Protein AF-A0A8T6BXH7-F1 (afdb_monomer)

Structure (mmCIF, N/CA/C/O backbone):
data_AF-A0A8T6BXH7-F1
#
_entry.id   AF-A0A8T6BXH7-F1
#
loop_
_atom_site.group_PDB
_atom_site.id
_atom_site.type_symbol
_atom_site.label_atom_id
_atom_site.label_alt_id
_atom_site.label_comp_id
_atom_site.label_asym_id
_atom_site.label_entity_id
_atom_site.label_seq_id
_atom_site.pdbx_PDB_ins_code
_atom_site.Cartn_x
_atom_site.Cartn_y
_atom_site.Cartn_z
_atom_site.occupancy
_atom_site.B_iso_or_equiv
_atom_site.auth_seq_id
_atom_site.auth_comp_id
_atom_site.auth_asym_id
_atom_site.auth_atom_id
_atom_site.pdbx_PDB_model_num
ATOM 1 N N . ILE A 1 1 ? -3.154 12.847 -1.513 1.00 54.22 1 ILE A N 1
ATOM 2 C CA . ILE A 1 1 ? -3.412 11.473 -1.000 1.00 54.22 1 ILE A CA 1
ATOM 3 C C . ILE A 1 1 ? -4.365 11.534 0.191 1.00 54.22 1 ILE A C 1
ATOM 5 O O . ILE A 1 1 ? -5.447 10.976 0.082 1.00 54.22 1 ILE A O 1
ATOM 9 N N . ILE A 1 2 ? -4.049 12.313 1.232 1.00 50.19 2 ILE A N 1
ATOM 10 C CA . ILE A 1 2 ? -4.905 12.488 2.423 1.00 50.19 2 ILE A CA 1
ATOM 11 C C . ILE A 1 2 ? -6.318 13.019 2.098 1.00 50.19 2 ILE A C 1
ATOM 13 O O . ILE A 1 2 ? -7.298 12.475 2.590 1.00 50.19 2 ILE A O 1
ATOM 17 N N . GLU A 1 3 ? -6.473 13.981 1.179 1.00 49.84 3 GLU A N 1
ATOM 18 C CA . GLU A 1 3 ? -7.812 14.458 0.765 1.00 49.84 3 GLU A CA 1
ATOM 19 C C . GLU A 1 3 ? -8.704 13.387 0.109 1.00 49.84 3 GLU A C 1
ATOM 21 O O . GLU A 1 3 ? -9.928 13.494 0.165 1.00 49.84 3 GLU A O 1
ATOM 26 N N . LYS A 1 4 ? -8.122 12.347 -0.510 1.00 53.50 4 LYS A N 1
ATOM 27 C CA . LYS A 1 4 ? -8.894 11.224 -1.078 1.00 53.50 4 LYS A CA 1
ATOM 28 C C . LYS A 1 4 ? -9.323 10.213 -0.008 1.00 53.50 4 LYS A C 1
ATOM 30 O O . LYS A 1 4 ? -10.296 9.502 -0.235 1.00 53.50 4 LYS A O 1
ATOM 35 N N . ILE A 1 5 ? -8.608 10.168 1.118 1.00 52.88 5 ILE A N 1
ATOM 36 C CA . ILE A 1 5 ? -8.907 9.324 2.283 1.00 52.88 5 ILE A CA 1
ATOM 37 C C . ILE A 1 5 ? -10.027 9.968 3.110 1.00 52.88 5 ILE A C 1
ATOM 39 O O . ILE A 1 5 ? -11.033 9.327 3.389 1.00 52.88 5 ILE A O 1
ATOM 43 N N . ASN A 1 6 ? -9.940 11.275 3.374 1.00 44.00 6 ASN A N 1
ATOM 44 C CA . ASN A 1 6 ? -10.946 11.996 4.168 1.00 44.00 6 ASN A CA 1
ATOM 45 C C . ASN A 1 6 ? -12.319 12.144 3.480 1.00 44.00 6 ASN A C 1
ATOM 47 O O . ASN A 1 6 ? -13.310 12.397 4.157 1.00 44.00 6 ASN A O 1
ATOM 51 N N . ASN A 1 7 ? -12.402 11.984 2.154 1.00 42.56 7 ASN A N 1
ATOM 52 C CA . ASN A 1 7 ? -13.649 12.135 1.387 1.00 42.56 7 ASN A CA 1
ATOM 53 C C . ASN A 1 7 ? -14.402 10.817 1.113 1.00 42.56 7 ASN A C 1
ATOM 55 O O . ASN A 1 7 ? -15.352 10.808 0.327 1.00 42.56 7 AS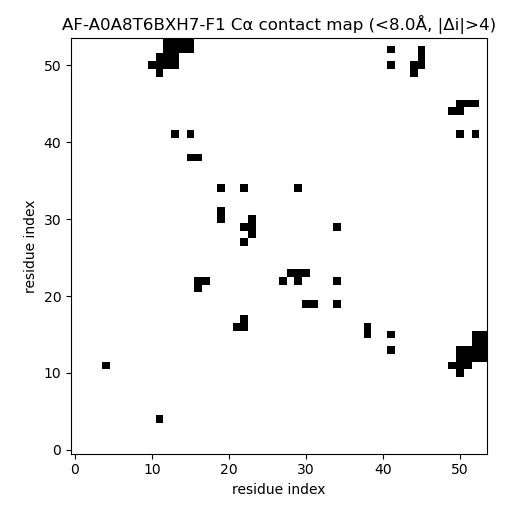N A O 1
ATOM 59 N N . ARG A 1 8 ? -14.008 9.689 1.720 1.00 49.12 8 ARG A N 1
ATOM 60 C CA . ARG A 1 8 ? -14.704 8.403 1.549 1.00 49.12 8 ARG A CA 1
ATOM 61 C C . ARG A 1 8 ? -15.480 8.023 2.812 1.00 49.12 8 ARG A C 1
ATOM 63 O O . ARG A 1 8 ? -14.906 7.652 3.824 1.00 49.12 8 ARG A O 1
ATOM 70 N N . ILE A 1 9 ? -16.811 8.073 2.729 1.00 41.44 9 ILE A N 1
ATOM 71 C CA . ILE A 1 9 ? -17.716 7.452 3.707 1.00 41.44 9 ILE A CA 1
ATOM 72 C C . ILE A 1 9 ? -17.853 5.967 3.324 1.00 41.44 9 ILE A C 1
ATOM 74 O O . ILE A 1 9 ? -18.689 5.612 2.496 1.00 41.44 9 ILE A O 1
ATOM 78 N N . GLY A 1 10 ? -16.994 5.099 3.865 1.00 49.47 10 GLY A N 1
ATOM 79 C CA . GLY A 1 10 ? -17.092 3.640 3.702 1.00 49.47 10 GLY A CA 1
ATOM 80 C C . GLY A 1 10 ? -15.778 2.912 4.000 1.00 49.47 10 GLY A C 1
ATOM 81 O O . GLY A 1 10 ? -14.735 3.410 3.602 1.00 49.47 10 GLY A O 1
ATOM 82 N N . ASN A 1 11 ? -15.856 1.756 4.690 1.00 50.00 11 ASN A N 1
ATOM 83 C CA . ASN A 1 11 ? -14.751 0.923 5.212 1.00 50.00 11 ASN A CA 1
ATOM 84 C C . ASN A 1 11 ? -13.364 1.254 4.634 1.00 50.00 11 ASN A C 1
ATOM 86 O O . ASN A 1 11 ? -12.960 0.711 3.604 1.00 50.00 11 ASN A O 1
ATOM 90 N N . ASN A 1 12 ? 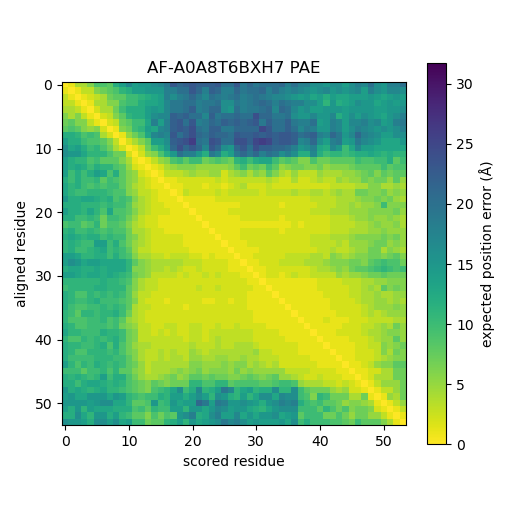-12.648 2.114 5.355 1.00 56.53 12 ASN A N 1
ATOM 91 C CA . ASN A 1 12 ? -11.272 2.521 5.103 1.00 56.53 12 ASN A CA 1
ATOM 92 C C . ASN A 1 12 ? -10.350 1.302 5.220 1.00 56.53 12 ASN A C 1
ATOM 94 O O . ASN A 1 12 ? -9.936 0.904 6.313 1.00 56.53 12 ASN A O 1
ATOM 98 N N . THR A 1 13 ? -10.145 0.631 4.088 1.00 61.84 13 THR A N 1
ATOM 99 C CA . THR A 1 13 ? -9.190 -0.464 3.970 1.00 61.84 13 THR A CA 1
ATOM 100 C C . THR A 1 13 ? -8.158 -0.080 2.924 1.00 61.84 13 THR A C 1
ATOM 102 O O . THR A 1 13 ? -8.461 -0.018 1.726 1.00 61.84 13 THR A O 1
ATOM 105 N N . MET A 1 14 ? -6.933 0.159 3.372 1.00 70.62 14 MET A N 1
ATOM 106 C CA . MET A 1 14 ? -5.798 0.408 2.500 1.00 70.62 14 MET A CA 1
ATOM 107 C C . MET 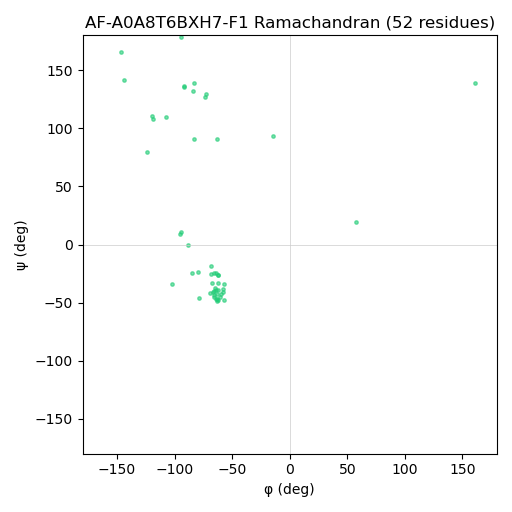A 1 14 ? -5.077 -0.892 2.198 1.00 70.62 14 MET A C 1
ATOM 109 O O . MET A 1 14 ? -4.784 -1.701 3.078 1.00 70.62 14 MET A O 1
ATOM 113 N N . ARG A 1 15 ? -4.732 -1.058 0.923 1.00 75.38 15 ARG A N 1
ATOM 114 C CA . ARG A 1 15 ? -3.967 -2.211 0.460 1.00 75.38 15 ARG A CA 1
ATOM 115 C C . ARG A 1 15 ? -2.514 -2.082 0.902 1.00 75.38 15 ARG A C 1
ATOM 117 O O . ARG A 1 15 ? -1.883 -1.067 0.603 1.00 75.38 15 ARG A O 1
ATOM 124 N N . PHE A 1 16 ? -1.977 -3.103 1.558 1.00 78.75 16 PHE A N 1
ATOM 125 C CA . PHE A 1 16 ? -0.548 -3.207 1.840 1.00 78.75 16 PHE A CA 1
ATOM 126 C C . PHE A 1 16 ? 0.193 -3.784 0.623 1.00 78.75 16 PHE A C 1
ATOM 128 O O . PHE A 1 16 ? -0.283 -4.711 -0.032 1.00 78.75 16 PHE A O 1
ATOM 135 N N . PHE A 1 17 ? 1.368 -3.235 0.302 1.00 85.69 17 PHE A N 1
ATOM 136 C CA . PHE A 1 17 ? 2.177 -3.673 -0.834 1.00 85.69 17 PHE A CA 1
ATOM 137 C C . PHE A 1 17 ? 3.535 -4.178 -0.337 1.00 85.69 17 PHE A C 1
ATOM 139 O O . PHE A 1 17 ? 4.363 -3.349 0.054 1.00 85.69 17 PHE A O 1
ATOM 146 N N . PRO A 1 18 ? 3.790 -5.501 -0.369 1.00 86.69 18 PRO A N 1
ATOM 147 C CA . PRO A 1 18 ? 5.028 -6.080 0.156 1.00 86.69 18 PRO A CA 1
ATOM 148 C C . PRO A 1 18 ? 6.265 -5.715 -0.677 1.00 86.69 18 PRO A C 1
ATOM 150 O O . PRO A 1 18 ? 7.372 -5.668 -0.146 1.00 86.69 18 PRO A O 1
ATOM 153 N N . ASP A 1 19 ? 6.086 -5.419 -1.966 1.00 92.56 19 ASP A N 1
ATOM 154 C CA . ASP A 1 19 ? 7.158 -5.057 -2.889 1.00 92.56 19 ASP A CA 1
ATOM 155 C C . ASP A 1 19 ? 6.692 -4.044 -3.955 1.00 92.56 19 ASP A C 1
ATOM 157 O O . ASP A 1 19 ? 5.493 -3.806 -4.146 1.00 92.56 19 ASP A O 1
ATOM 161 N N . LEU A 1 20 ? 7.660 -3.437 -4.655 1.00 90.25 20 LEU A N 1
ATOM 162 C CA . LEU A 1 20 ? 7.403 -2.442 -5.702 1.00 90.25 20 LEU A CA 1
ATOM 163 C C . LEU A 1 20 ? 6.610 -3.027 -6.881 1.00 90.25 20 LEU A C 1
ATOM 165 O O . LEU A 1 20 ? 5.784 -2.328 -7.459 1.00 90.25 20 LEU A O 1
ATOM 169 N N . THR A 1 21 ? 6.803 -4.304 -7.215 1.00 93.75 21 THR A N 1
ATOM 170 C CA . THR A 1 21 ? 6.078 -4.952 -8.322 1.00 93.75 21 THR A CA 1
ATOM 171 C C . THR A 1 21 ? 4.590 -5.049 -7.995 1.00 93.75 21 THR A C 1
ATOM 173 O O . THR A 1 21 ? 3.739 -4.758 -8.834 1.00 93.75 21 THR A O 1
ATOM 176 N N . ALA A 1 22 ? 4.255 -5.424 -6.759 1.00 89.00 22 ALA A N 1
ATOM 177 C CA . ALA A 1 22 ? 2.885 -5.468 -6.268 1.00 89.00 22 ALA A CA 1
ATOM 178 C C . ALA A 1 22 ? 2.236 -4.076 -6.268 1.00 89.00 22 ALA A C 1
ATOM 180 O O . ALA A 1 22 ? 1.067 -3.952 -6.636 1.00 89.00 22 ALA A O 1
ATOM 181 N N . PHE A 1 23 ? 2.995 -3.035 -5.912 1.00 89.12 23 PHE A N 1
ATOM 182 C CA . PHE A 1 23 ? 2.549 -1.644 -6.000 1.00 89.12 23 PHE A CA 1
ATOM 183 C C . PHE A 1 23 ? 2.278 -1.220 -7.449 1.00 89.12 23 PHE A C 1
ATOM 185 O O . PHE A 1 23 ? 1.205 -0.699 -7.748 1.00 89.12 23 PHE A O 1
ATOM 192 N N . GLN A 1 24 ? 3.195 -1.527 -8.369 1.00 92.75 24 GLN A N 1
ATOM 193 C CA . GLN A 1 24 ? 3.082 -1.164 -9.783 1.00 92.75 24 GLN A CA 1
ATOM 194 C C . GLN A 1 24 ? 1.928 -1.862 -10.509 1.00 92.75 24 GLN A C 1
ATOM 196 O O . GLN A 1 24 ? 1.374 -1.3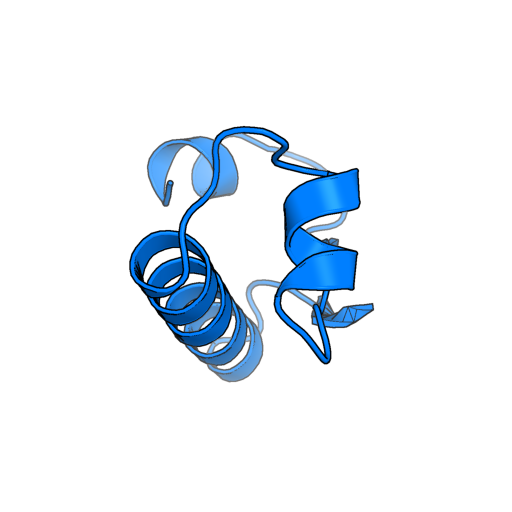18 -11.457 1.00 92.75 24 GLN A O 1
ATOM 201 N N . ARG A 1 25 ? 1.476 -3.030 -10.036 1.00 90.69 25 ARG A N 1
ATOM 202 C CA . ARG A 1 25 ? 0.250 -3.663 -10.561 1.00 90.69 25 ARG A CA 1
ATOM 203 C C . ARG A 1 25 ? -1.007 -2.815 -10.349 1.00 90.69 25 ARG A C 1
ATOM 205 O O . ARG A 1 25 ? -1.967 -2.977 -11.094 1.00 90.69 25 ARG A O 1
ATOM 212 N N . VAL A 1 26 ? -1.018 -1.954 -9.330 1.00 87.00 26 VAL A N 1
ATOM 213 C CA . VAL A 1 26 ? -2.138 -1.048 -9.017 1.00 87.00 26 VAL A CA 1
ATOM 214 C C . VAL A 1 26 ? -1.844 0.381 -9.477 1.00 87.00 26 VAL A C 1
ATOM 216 O O . VAL A 1 26 ? -2.755 1.077 -9.921 1.00 87.00 26 VAL A O 1
ATOM 219 N N . TYR A 1 27 ? -0.578 0.799 -9.413 1.00 86.94 27 TYR A N 1
ATOM 220 C CA . TYR A 1 27 ? -0.088 2.111 -9.832 1.00 86.94 27 TYR A CA 1
ATOM 221 C C . TYR A 1 27 ? 1.031 1.947 -10.879 1.00 86.94 27 TYR A C 1
ATOM 223 O O . TYR A 1 27 ? 2.204 2.037 -10.517 1.00 86.94 27 T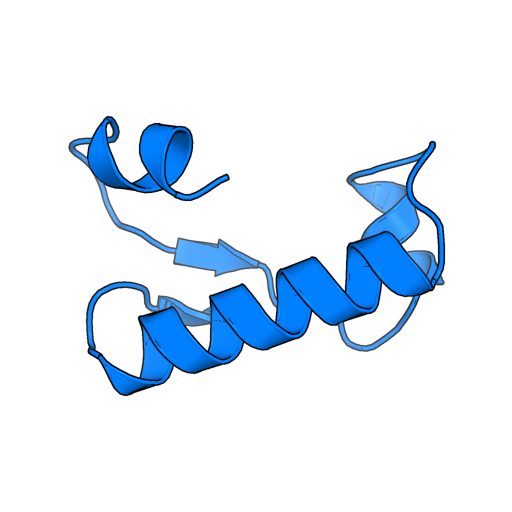YR A O 1
ATOM 231 N N . PRO A 1 28 ? 0.702 1.698 -12.164 1.00 89.25 28 PRO A N 1
ATOM 232 C CA . PRO A 1 28 ? 1.681 1.331 -13.198 1.00 89.25 28 PRO A CA 1
ATOM 233 C C . PRO A 1 28 ? 2.809 2.345 -13.399 1.00 89.25 28 PRO A C 1
ATOM 235 O O . PRO A 1 28 ? 3.948 1.953 -13.635 1.00 89.25 28 PRO A O 1
ATOM 238 N N . ASP A 1 29 ? 2.505 3.632 -13.236 1.00 93.62 29 ASP A N 1
ATOM 239 C CA . ASP A 1 29 ? 3.469 4.731 -13.380 1.00 93.62 29 ASP A CA 1
ATOM 240 C C . ASP A 1 29 ? 4.217 5.051 -12.073 1.00 93.62 29 ASP A C 1
ATOM 242 O O . ASP A 1 29 ? 5.041 5.964 -12.019 1.00 93.62 29 ASP A O 1
ATOM 246 N N . GLY A 1 30 ? 3.909 4.326 -10.996 1.00 89.56 30 GLY A N 1
ATOM 247 C CA . GLY A 1 30 ? 4.472 4.547 -9.676 1.00 89.56 30 GLY A CA 1
ATOM 248 C C . GLY A 1 30 ? 5.931 4.109 -9.592 1.00 89.56 30 GLY A C 1
ATOM 249 O O . GLY A 1 30 ? 6.292 2.979 -9.944 1.00 89.56 30 GLY A O 1
ATOM 250 N N . ASN A 1 31 ? 6.780 4.995 -9.079 1.00 91.50 31 ASN A N 1
ATOM 251 C CA . ASN A 1 31 ? 8.184 4.693 -8.837 1.00 91.50 31 ASN A CA 1
ATOM 252 C C . ASN A 1 31 ? 8.429 4.235 -7.385 1.00 91.50 31 ASN A C 1
ATOM 254 O O . ASN A 1 31 ? 7.526 4.154 -6.549 1.00 91.50 31 ASN A O 1
ATOM 258 N N . PHE A 1 32 ? 9.686 3.912 -7.077 1.00 89.94 32 PHE A N 1
ATOM 259 C CA . PHE A 1 32 ? 10.085 3.444 -5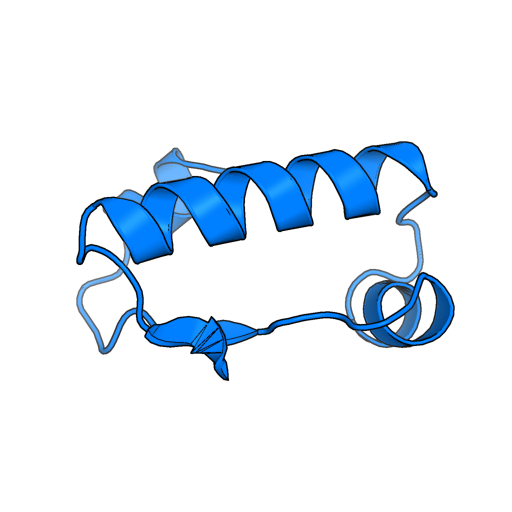.750 1.00 89.94 32 PHE A CA 1
ATOM 260 C C . PHE A 1 32 ? 9.759 4.443 -4.625 1.00 89.94 32 PHE A C 1
ATOM 262 O O . PHE A 1 32 ? 9.359 4.029 -3.537 1.00 89.94 32 PHE A O 1
ATOM 269 N N . ILE A 1 33 ? 9.918 5.747 -4.874 1.00 92.44 33 ILE A N 1
ATOM 270 C CA . ILE A 1 33 ? 9.632 6.795 -3.889 1.00 92.44 33 ILE A CA 1
ATOM 271 C C . ILE A 1 33 ? 8.127 6.888 -3.640 1.00 92.44 33 ILE A C 1
ATOM 273 O O . ILE A 1 33 ? 7.714 6.933 -2.483 1.00 92.44 33 ILE A O 1
ATOM 277 N N . ASP A 1 34 ? 7.309 6.811 -4.691 1.00 88.50 34 ASP A N 1
ATOM 278 C CA . ASP A 1 34 ? 5.847 6.811 -4.563 1.00 88.50 34 ASP A CA 1
ATOM 279 C C . ASP A 1 34 ? 5.359 5.636 -3.707 1.00 88.50 34 ASP A C 1
ATOM 281 O O . ASP A 1 34 ? 4.520 5.813 -2.821 1.00 88.50 34 ASP A O 1
ATOM 285 N N . TRP A 1 35 ? 5.936 4.446 -3.910 1.00 89.06 35 TRP A N 1
ATOM 286 C CA . TRP A 1 35 ? 5.645 3.273 -3.085 1.00 89.06 35 TRP A CA 1
ATOM 287 C C . TRP A 1 35 ? 6.009 3.498 -1.614 1.00 89.06 35 TRP A C 1
ATOM 289 O O . TRP A 1 35 ? 5.215 3.180 -0.726 1.00 89.06 35 TRP A O 1
ATOM 299 N N . LYS A 1 36 ? 7.189 4.065 -1.329 1.00 90.44 36 LYS A N 1
ATOM 300 C CA . LYS A 1 36 ? 7.621 4.335 0.051 1.00 90.44 36 LYS A CA 1
ATOM 301 C C . LYS A 1 36 ? 6.762 5.388 0.738 1.00 90.44 36 LYS A C 1
ATOM 303 O O . LYS A 1 36 ? 6.410 5.194 1.900 1.00 90.44 36 LYS A O 1
ATOM 308 N N . ILE A 1 37 ? 6.371 6.443 0.027 1.00 88.00 37 ILE A N 1
ATOM 309 C CA . ILE A 1 37 ? 5.438 7.451 0.541 1.00 88.00 37 ILE A CA 1
ATOM 310 C C . ILE A 1 37 ? 4.088 6.800 0.841 1.00 88.00 37 ILE A C 1
ATOM 312 O O . ILE A 1 37 ? 3.562 6.973 1.938 1.00 88.00 37 ILE A O 1
ATOM 316 N N . TYR A 1 38 ? 3.557 6.000 -0.088 1.00 87.44 38 TYR A N 1
ATOM 317 C CA . TYR A 1 38 ? 2.304 5.279 0.123 1.00 87.44 38 TYR A CA 1
ATOM 318 C C . TYR A 1 38 ? 2.373 4.380 1.365 1.00 87.44 38 TYR A C 1
ATOM 320 O O . TYR A 1 38 ? 1.480 4.430 2.202 1.00 87.44 38 TYR A O 1
ATOM 328 N N . GLN A 1 39 ? 3.435 3.583 1.517 1.00 82.62 39 GLN A N 1
ATOM 329 C CA . GLN A 1 39 ? 3.611 2.686 2.665 1.00 82.62 39 GLN A CA 1
ATOM 330 C C . GLN A 1 39 ? 3.760 3.442 3.992 1.00 82.62 39 GLN A C 1
ATOM 332 O O . GLN A 1 39 ? 3.205 3.006 4.997 1.00 82.62 39 GLN A O 1
ATOM 337 N N . SER A 1 40 ? 4.454 4.584 3.994 1.00 85.00 40 SER A N 1
ATOM 338 C CA . SER A 1 40 ? 4.573 5.445 5.178 1.00 85.00 40 SER A CA 1
ATOM 339 C C . SER A 1 40 ? 3.215 5.999 5.608 1.00 85.00 40 SER A C 1
ATOM 341 O O . SER A 1 40 ? 2.858 5.907 6.777 1.00 85.00 40 SER A O 1
ATOM 343 N N . VAL A 1 41 ? 2.436 6.517 4.653 1.00 83.00 41 VAL A N 1
ATOM 344 C CA . VAL A 1 41 ? 1.075 7.013 4.902 1.00 83.00 41 VAL A CA 1
ATOM 345 C C . VAL A 1 41 ? 0.165 5.870 5.354 1.00 83.00 41 VAL A C 1
ATOM 347 O O . VAL A 1 41 ? -0.635 6.041 6.269 1.00 83.00 41 VAL A O 1
ATOM 350 N N . ALA A 1 42 ? 0.318 4.682 4.764 1.00 79.31 42 ALA A N 1
ATOM 351 C CA . ALA A 1 42 ? -0.462 3.514 5.140 1.00 79.31 42 ALA A CA 1
ATOM 352 C C . ALA A 1 42 ? -0.200 3.068 6.586 1.00 79.31 42 ALA A C 1
ATOM 354 O O . ALA A 1 42 ? -1.143 2.770 7.318 1.00 79.31 42 ALA A O 1
ATOM 355 N N . ALA A 1 43 ? 1.067 3.065 7.005 1.00 78.19 43 ALA A N 1
ATOM 356 C CA . ALA A 1 43 ? 1.463 2.745 8.371 1.00 78.19 43 ALA A CA 1
ATOM 357 C C . ALA A 1 43 ? 0.972 3.793 9.382 1.00 78.19 43 ALA A C 1
ATOM 359 O O . ALA A 1 43 ? 0.496 3.421 10.451 1.00 78.19 43 ALA A O 1
ATOM 360 N N . GLU A 1 44 ? 1.050 5.081 9.041 1.00 80.62 44 GLU A N 1
ATOM 361 C CA . GLU A 1 44 ? 0.563 6.171 9.893 1.00 80.62 44 GLU A CA 1
ATOM 362 C C . GLU A 1 44 ? -0.952 6.076 10.105 1.00 80.62 44 GLU A C 1
ATOM 364 O O . GLU A 1 44 ? -1.432 6.067 11.232 1.00 80.62 44 GLU A O 1
ATOM 369 N N . LEU A 1 45 ? -1.726 5.896 9.038 1.00 75.06 45 LEU A N 1
ATOM 370 C CA . LEU A 1 45 ? -3.183 5.788 9.145 1.00 75.06 45 LEU A CA 1
ATOM 371 C C . LEU A 1 45 ? -3.634 4.514 9.873 1.00 75.06 45 LEU A C 1
ATOM 373 O O . LEU A 1 45 ? -4.634 4.555 10.588 1.00 75.06 45 LEU A O 1
ATOM 377 N N . TYR A 1 46 ? -2.892 3.410 9.736 1.00 74.31 46 TYR A N 1
ATOM 378 C CA . TYR A 1 46 ? -3.115 2.208 10.541 1.00 74.31 46 TYR A CA 1
ATOM 379 C C . TYR A 1 46 ? -2.820 2.456 12.025 1.00 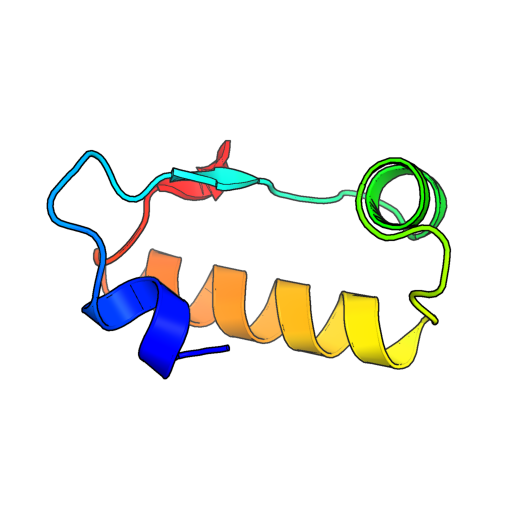74.31 46 TYR A C 1
ATOM 381 O O . TYR A 1 46 ? -3.617 2.086 12.881 1.00 74.31 46 TYR A O 1
ATOM 389 N N . ALA A 1 47 ? -1.703 3.119 12.339 1.00 75.12 47 ALA A N 1
ATOM 390 C CA . ALA A 1 47 ? -1.317 3.428 13.716 1.00 75.12 47 ALA A CA 1
ATOM 391 C C . ALA A 1 47 ? -2.299 4.383 14.416 1.00 75.12 47 ALA A C 1
ATOM 393 O O . ALA A 1 47 ? -2.389 4.382 15.640 1.00 75.12 47 ALA A O 1
ATOM 394 N N . H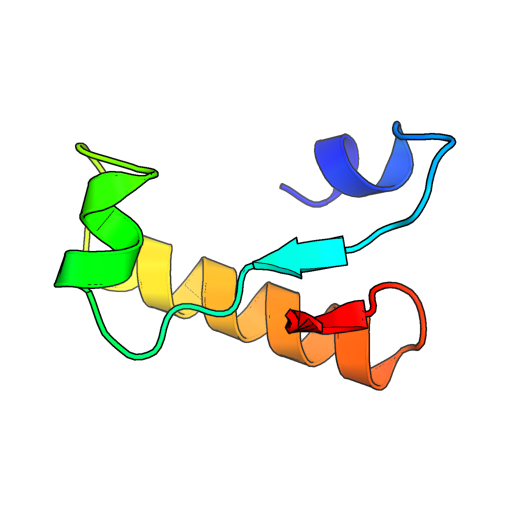IS A 1 48 ? -3.032 5.182 13.642 1.00 78.44 48 HIS A N 1
ATOM 395 C CA . HIS A 1 48 ? -4.052 6.104 14.131 1.00 78.44 48 HIS A CA 1
ATOM 396 C C . HIS A 1 48 ? -5.480 5.510 14.112 1.00 78.44 48 HIS A C 1
ATOM 398 O O . HIS A 1 48 ? -6.436 6.260 14.299 1.00 78.44 48 HIS A O 1
ATOM 404 N N . ASP A 1 49 ? -5.642 4.196 13.881 1.00 69.88 49 ASP A N 1
ATOM 405 C CA . ASP A 1 49 ? -6.938 3.488 13.786 1.00 69.88 49 ASP A CA 1
ATOM 406 C C . ASP A 1 49 ? -7.895 4.045 12.704 1.00 69.88 49 ASP A C 1
ATOM 408 O O . ASP A 1 49 ? -9.105 3.801 12.721 1.00 69.88 49 ASP A O 1
ATOM 412 N N . LEU A 1 50 ? -7.367 4.787 11.724 1.00 66.88 50 LEU A N 1
ATOM 413 C CA . LEU A 1 50 ? -8.162 5.409 10.659 1.00 66.88 50 LEU A CA 1
ATOM 414 C C . LEU A 1 50 ? -8.427 4.454 9.487 1.00 66.88 50 LEU A C 1
ATOM 416 O O . LEU A 1 50 ? -9.409 4.632 8.762 1.00 66.88 50 LEU A O 1
ATOM 420 N N . GLU A 1 51 ? -7.567 3.449 9.308 1.00 64.69 51 GLU A N 1
ATOM 421 C CA . GLU A 1 51 ? -7.579 2.501 8.192 1.00 64.69 51 GLU A CA 1
ATOM 422 C C . GLU A 1 51 ? -7.161 1.096 8.661 1.00 64.69 51 GLU A C 1
ATOM 424 O O . GLU A 1 51 ? -6.233 0.942 9.454 1.00 64.69 51 GLU A O 1
ATOM 429 N N . ARG A 1 52 ? -7.796 0.043 8.132 1.00 67.94 52 ARG A N 1
ATOM 430 C CA . ARG A 1 52 ? -7.310 -1.341 8.285 1.00 67.94 52 ARG A CA 1
ATOM 431 C C . ARG A 1 52 ? -6.399 -1.696 7.109 1.00 67.94 52 ARG A C 1
ATOM 433 O O . ARG A 1 52 ? -6.736 -1.408 5.965 1.00 67.94 52 ARG A O 1
ATOM 440 N N . LEU A 1 53 ? -5.264 -2.342 7.374 1.00 60.72 53 LEU A N 1
ATOM 441 C CA . LEU A 1 53 ? -4.381 -2.854 6.320 1.00 60.72 53 LEU A CA 1
ATOM 442 C C . LEU A 1 53 ? -4.878 -4.228 5.842 1.00 60.72 53 LEU A C 1
ATOM 444 O O . LEU A 1 53 ? -5.152 -5.093 6.676 1.00 60.72 53 LEU A O 1
ATOM 448 N N . CYS A 1 54 ? -4.984 -4.436 4.524 1.00 62.75 54 CYS A N 1
ATOM 449 C CA . CYS A 1 54 ? -5.294 -5.741 3.915 1.00 62.75 54 CYS A CA 1
ATOM 450 C C . CYS A 1 54 ? -4.382 -6.099 2.737 1.00 62.75 54 CYS A C 1
ATOM 452 O O . CYS A 1 54 ? -3.920 -5.170 2.027 1.00 62.75 54 CYS A O 1
#

Radius of gyration: 11.16 Å; Cα contacts (8 Å, |Δi|>4): 41; chains: 1; bounding box: 28×20×28 Å

Sequence (54 aa):
IIEKINNRIGNNTMRFFPDLTAFQRVYPDGNFIDWKIYQSVAAELYAHDLERLC

Solvent-accessible surface area (backbone atoms only — not comparable to full-atom values): 3352 Å² total; per-residue (Å²): 112,67,73,67,58,76,71,54,95,62,88,52,64,46,76,67,60,96,43,68,68,62,40,28,76,79,36,74,88,53,50,75,64,55,51,50,52,51,51,53,53,51,51,52,35,38,75,68,73,66,30,46,78,86

Nearest PDB structures (foldseek):
  1s4k-assembly1_B  TM=8.954E-01  e=1.403E-06  Salmonella enterica subsp. enterica serovar Typhimurium str. LT2
  7vjo-assembly1_B  TM=8.438E-01  e=2.374E-02  Pectobacterium phage ZF40
  7ezy-assembly1_B  TM=8.413E-01  e=7.744E-02  Oceanimonas smirnovii
  2klm-assembly1_A  TM=3.760E-01  e=6.638E+00  Thermus thermophilus
  8e73-assembly1_S7  TM=1.9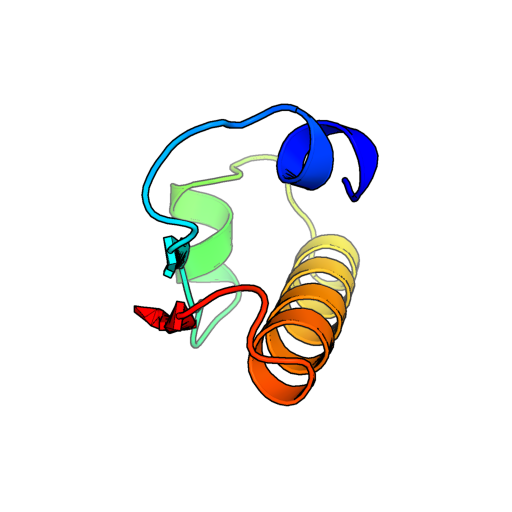77E-01  e=3.805E+00  Vigna radiata

InterPro domains:
  IPR010982 Lambda repressor-like, DNA-binding domain superfamily [SSF47413] (1-54)
  IPR015060 Aca2/YdiL-like [PF08965] (1-54)
  IPR027910 YdiL domain superfamily [G3DSA:1.10.3100.10] (1-54)

Organism: Escherichia coli (NCBI:txid562)

pLDDT: mean 74.8, std 16.13, range [41.44, 93.75]

Secondary structure (DSSP, 8-state):
-HHHHHT--S--EEPP-SSHHHHHTT-TT--HHHHHHHHHHHHHHHHTTS-EE-

Foldseek 3Di:
DVVVLVPDPDAAEDEDDPDPVSVCVVVVPDDPVNNVVSNVVVVVCVVVVSYHYD

Mean predicted aligned error: 7.75 Å